Protein AF-A0A6P0I907-F1 (afdb_monomer_lite)

Radius of gyration: 13.81 Å; chains: 1; bounding box: 29×28×35 Å

Secondary structure (DSSP, 8-state):
-HHHHHHHHHHHHHHHHHH-GGGGGGHHHHHHHHHHHHHHHHHHHS---GGGS-SS-SS-HHHHTSTTSSS--TT--

Foldseek 3Di:
DVLVVLVVVLVVVVVVCVVPVVCVVCQVVVQQVVLVVVLVVCVVVDVDDSVVDDPHDPDDPVQSSDCCHPHNNVPVD

Sequence (77 aa):
MLVLSIREQRRAIKRHLQQNPSLKSRLEEAMINGYEACVDLALRESDLQLRRFPERCLYSFEEIIKDSFFYDTSQDW

pLDDT: mean 88.82, std 9.81, range [55.22, 97.31]

Structure (mmCIF, N/CA/C/O backbone):
data_AF-A0A6P0I907-F1
#
_entry.id   AF-A0A6P0I907-F1
#
loop_
_atom_site.group_PDB
_atom_site.id
_atom_site.type_symbol
_atom_site.label_atom_id
_atom_site.label_alt_id
_atom_site.label_comp_id
_atom_site.label_asym_id
_atom_site.label_entity_id
_atom_site.label_seq_id
_atom_site.pdbx_PDB_ins_code
_atom_site.Cartn_x
_atom_site.Car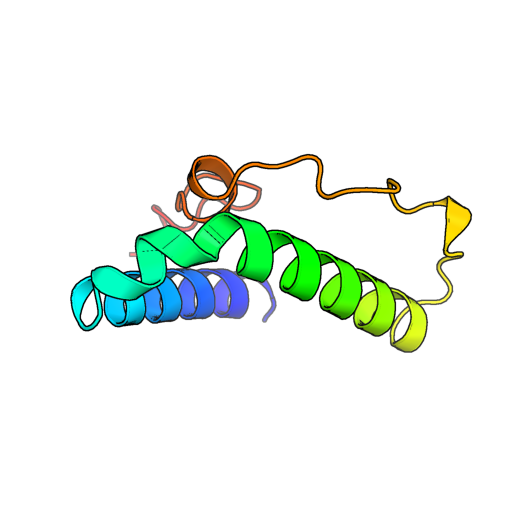tn_y
_atom_site.Cartn_z
_atom_site.occupancy
_atom_site.B_iso_or_equiv
_atom_site.auth_seq_id
_atom_site.auth_comp_id
_atom_site.auth_asym_id
_atom_site.auth_atom_id
_atom_site.pdbx_PDB_model_num
ATOM 1 N N . MET A 1 1 ? -1.557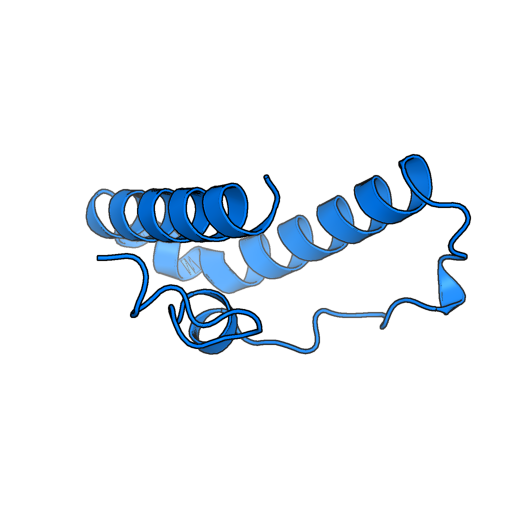 -17.988 -7.955 1.00 55.22 1 MET A N 1
ATOM 2 C CA . MET A 1 1 ? -0.579 -17.449 -6.980 1.00 55.22 1 MET A CA 1
ATOM 3 C C . MET A 1 1 ? -0.830 -15.971 -6.662 1.00 55.22 1 MET A C 1
ATOM 5 O O . MET A 1 1 ? -0.936 -15.645 -5.491 1.00 55.22 1 MET A O 1
ATOM 9 N N . LEU A 1 2 ? -1.013 -15.089 -7.659 1.00 62.31 2 LEU A N 1
ATOM 10 C CA . LEU A 1 2 ? -1.184 -13.638 -7.436 1.00 62.31 2 LEU A CA 1
ATOM 11 C C . LEU A 1 2 ? -2.509 -13.219 -6.754 1.00 62.31 2 LEU A C 1
ATOM 13 O O . LEU A 1 2 ? -2.495 -12.338 -5.904 1.00 62.31 2 LEU A O 1
ATOM 17 N N . VAL A 1 3 ? -3.640 -13.872 -7.055 1.00 59.81 3 VAL A N 1
ATOM 18 C CA . VAL A 1 3 ? -4.954 -13.503 -6.472 1.00 59.81 3 VAL A CA 1
ATOM 19 C C . VAL A 1 3 ? -5.038 -13.826 -4.971 1.00 59.81 3 VAL A C 1
ATOM 21 O O . VAL A 1 3 ? -5.515 -13.012 -4.182 1.00 59.81 3 VAL A O 1
ATOM 24 N N . LEU A 1 4 ? -4.487 -14.976 -4.559 1.00 62.47 4 LEU A N 1
ATOM 25 C CA . LEU A 1 4 ? -4.368 -15.359 -3.146 1.00 62.47 4 LEU A CA 1
ATOM 26 C C . LEU A 1 4 ? -3.535 -14.336 -2.356 1.00 62.47 4 LEU A C 1
ATOM 28 O O . LEU A 1 4 ? -3.962 -13.916 -1.284 1.00 62.47 4 LEU A O 1
ATOM 32 N N . SER A 1 5 ? -2.427 -13.865 -2.941 1.00 80.88 5 SER A N 1
ATOM 33 C CA . SER A 1 5 ? -1.575 -12.813 -2.368 1.00 80.88 5 SER A CA 1
ATOM 34 C C . SER A 1 5 ? -2.349 -11.507 -2.128 1.00 80.88 5 SER A C 1
ATOM 36 O O . SER A 1 5 ? -2.332 -10.985 -1.015 1.00 80.88 5 SER A O 1
ATOM 38 N N . ILE A 1 6 ? -3.116 -11.011 -3.109 1.00 87.19 6 ILE A N 1
ATOM 39 C CA . ILE A 1 6 ? -3.888 -9.761 -2.955 1.00 87.19 6 ILE A CA 1
ATOM 40 C C . ILE A 1 6 ? -4.926 -9.887 -1.831 1.00 87.19 6 ILE A C 1
ATOM 42 O O . ILE A 1 6 ? -5.069 -8.981 -1.003 1.00 87.19 6 ILE A O 1
ATOM 46 N N . ARG A 1 7 ? -5.628 -11.025 -1.756 1.00 88.06 7 ARG A N 1
ATOM 47 C CA . ARG A 1 7 ? -6.611 -11.295 -0.697 1.00 88.06 7 ARG A CA 1
ATOM 48 C C . ARG A 1 7 ? -5.969 -11.301 0.693 1.00 88.06 7 ARG A C 1
ATOM 50 O O . ARG A 1 7 ? -6.509 -10.700 1.626 1.00 88.06 7 ARG A O 1
ATOM 57 N N . GLU A 1 8 ? -4.827 -11.967 0.841 1.00 90.00 8 GLU A N 1
ATOM 58 C CA . GLU A 1 8 ? -4.088 -12.040 2.105 1.00 90.00 8 GLU A CA 1
ATOM 59 C C . GLU A 1 8 ? -3.573 -10.670 2.546 1.00 90.00 8 GLU A C 1
ATOM 61 O O . GLU A 1 8 ? -3.777 -10.291 3.702 1.00 90.00 8 GLU A O 1
ATOM 66 N N . GLN A 1 9 ? -3.007 -9.892 1.620 1.00 91.19 9 GLN A N 1
ATOM 67 C CA . GLN A 1 9 ? -2.527 -8.537 1.892 1.00 91.19 9 GLN A CA 1
ATOM 68 C C . GLN A 1 9 ? -3.669 -7.615 2.337 1.00 91.19 9 GLN A C 1
ATOM 70 O O . GLN A 1 9 ? -3.573 -6.977 3.387 1.00 91.19 9 GLN A O 1
ATOM 75 N N . ARG A 1 10 ? -4.809 -7.610 1.627 1.00 93.19 10 ARG A N 1
ATOM 76 C CA . ARG A 1 10 ? -6.000 -6.833 2.029 1.00 93.19 10 ARG A CA 1
ATOM 77 C C . ARG A 1 10 ? -6.463 -7.187 3.438 1.00 93.19 10 ARG A C 1
ATOM 79 O O . ARG A 1 10 ? -6.751 -6.304 4.246 1.00 93.19 10 ARG A O 1
ATOM 86 N N . ARG A 1 11 ? -6.523 -8.481 3.760 1.00 92.19 11 ARG A N 1
ATOM 87 C CA . ARG A 1 11 ? -6.933 -8.967 5.084 1.00 92.19 11 ARG A CA 1
ATOM 88 C C . ARG A 1 11 ? -5.934 -8.566 6.173 1.00 92.19 11 ARG A C 1
ATOM 90 O O . ARG A 1 11 ? -6.364 -8.158 7.252 1.00 92.19 11 ARG A O 1
ATOM 97 N N . ALA A 1 12 ? -4.634 -8.671 5.908 1.00 93.38 12 ALA A N 1
ATOM 98 C CA . ALA A 1 12 ? -3.586 -8.253 6.834 1.00 93.38 12 ALA A CA 1
ATOM 99 C C . ALA A 1 12 ? -3.669 -6.748 7.128 1.00 93.38 12 ALA A C 1
ATOM 101 O O . ALA A 1 12 ? -3.718 -6.361 8.295 1.00 93.38 12 ALA A O 1
ATOM 102 N N . ILE A 1 13 ? -3.805 -5.916 6.091 1.00 94.44 13 ILE A N 1
ATOM 103 C CA . ILE A 1 13 ? -3.946 -4.459 6.222 1.00 94.44 13 ILE A CA 1
ATOM 104 C C . ILE A 1 13 ? -5.201 -4.100 7.030 1.00 94.44 13 ILE A C 1
ATOM 106 O O . ILE A 1 13 ? -5.112 -3.335 7.992 1.00 94.44 13 ILE A O 1
ATOM 110 N N . LYS A 1 14 ? -6.363 -4.696 6.710 1.00 94.69 14 LYS A N 1
ATOM 111 C CA . LYS A 1 14 ? -7.619 -4.477 7.456 1.00 94.69 14 LYS A CA 1
ATOM 112 C C . LYS A 1 14 ? -7.444 -4.778 8.951 1.00 94.69 14 LYS A C 1
ATOM 114 O O . LYS A 1 14 ? -7.816 -3.953 9.783 1.00 94.69 14 LYS A O 1
ATOM 119 N N . ARG A 1 15 ? -6.842 -5.923 9.298 1.00 95.50 15 ARG A N 1
ATOM 120 C CA . ARG A 1 15 ? -6.568 -6.304 10.698 1.00 95.50 15 ARG A CA 1
ATOM 121 C C . ARG A 1 15 ? -5.606 -5.336 11.379 1.00 95.50 15 ARG A C 1
ATOM 123 O O . ARG A 1 15 ? -5.847 -4.938 12.514 1.00 95.50 15 ARG A O 1
ATOM 130 N N . HIS A 1 16 ? -4.544 -4.936 10.687 1.00 94.62 16 HIS A N 1
ATOM 131 C CA . HIS A 1 16 ? -3.537 -4.041 11.245 1.00 94.62 16 HIS A CA 1
ATOM 132 C C . HIS A 1 16 ? -4.120 -2.660 11.588 1.00 94.62 16 HIS A C 1
ATOM 134 O O . HIS A 1 16 ? -3.861 -2.131 12.668 1.00 94.62 16 HIS A O 1
ATOM 140 N N . LEU A 1 17 ? -4.986 -2.121 10.722 1.00 95.38 17 LEU A N 1
ATOM 141 C CA . LEU A 1 17 ? -5.695 -0.856 10.954 1.00 95.38 17 LEU A CA 1
ATOM 142 C C . LEU A 1 17 ? -6.788 -0.956 12.026 1.00 95.38 17 LEU A C 1
ATOM 144 O O . LEU A 1 17 ? -7.076 0.035 12.693 1.00 95.38 17 LEU A O 1
ATOM 148 N N . GLN A 1 18 ? -7.406 -2.127 12.199 1.00 96.31 18 GLN A N 1
ATOM 149 C CA . GLN A 1 18 ? -8.333 -2.374 13.310 1.00 96.31 18 GLN A CA 1
ATOM 150 C C . GLN A 1 18 ? -7.601 -2.372 14.655 1.00 96.31 18 GLN A C 1
ATOM 152 O O . GLN A 1 18 ? -8.096 -1.792 15.616 1.00 96.31 18 GLN A O 1
ATOM 157 N N . GLN A 1 19 ? -6.420 -2.991 14.712 1.00 97.31 19 GLN A N 1
ATOM 158 C CA . GLN A 1 19 ? -5.584 -3.030 15.913 1.00 97.31 19 GLN A CA 1
ATOM 159 C C . GLN A 1 19 ? -4.957 -1.668 16.233 1.00 97.31 19 GLN A C 1
ATOM 161 O O . GLN A 1 19 ? -4.762 -1.350 17.401 1.00 97.31 19 GLN A O 1
ATOM 166 N N . ASN A 1 20 ? -4.675 -0.853 15.211 1.00 96.94 20 ASN A N 1
ATOM 167 C CA . ASN A 1 20 ? -4.010 0.440 15.358 1.00 96.94 20 ASN A CA 1
ATOM 168 C C . ASN A 1 20 ? -4.775 1.551 14.614 1.00 96.94 20 ASN A C 1
ATOM 170 O O . ASN A 1 20 ? -4.332 2.011 13.557 1.00 96.94 20 ASN A O 1
ATOM 174 N N . PRO A 1 21 ? -5.916 2.030 15.146 1.00 94.62 21 PRO A N 1
ATOM 175 C CA . PRO A 1 21 ? -6.746 3.023 14.463 1.00 94.62 21 PRO A CA 1
ATOM 176 C C . PRO A 1 21 ? -6.033 4.353 14.197 1.00 94.62 21 PRO A C 1
ATOM 178 O O . PRO A 1 21 ? -6.379 5.047 13.244 1.00 94.62 21 PRO A O 1
ATOM 181 N N . SER A 1 22 ? -5.026 4.697 15.007 1.00 96.25 22 SER A N 1
ATOM 182 C CA . SER A 1 22 ? -4.198 5.894 14.829 1.00 96.25 22 SER A CA 1
ATOM 183 C C . SER A 1 22 ? -3.423 5.895 13.512 1.00 96.25 22 SER A C 1
ATOM 185 O O . SER A 1 22 ? -3.140 6.964 12.988 1.00 96.25 22 SER A O 1
ATOM 187 N N . LEU A 1 23 ? -3.139 4.727 12.923 1.00 94.19 23 LEU A N 1
ATOM 188 C CA . LEU A 1 23 ? -2.469 4.638 11.623 1.00 94.19 23 LEU A CA 1
ATOM 189 C C . LEU A 1 23 ? -3.327 5.179 10.475 1.00 94.19 23 LEU A C 1
ATOM 191 O O . LEU A 1 23 ? -2.788 5.503 9.420 1.00 94.19 23 LEU A O 1
ATOM 195 N N . LYS A 1 24 ? -4.644 5.335 10.672 1.00 93.00 24 LYS A N 1
ATOM 196 C CA . LYS A 1 24 ? -5.535 5.902 9.652 1.00 93.00 24 LYS A CA 1
ATOM 197 C C . LYS A 1 24 ? -5.138 7.321 9.242 1.00 93.00 24 LYS A C 1
ATOM 199 O O . LYS A 1 24 ? -5.303 7.670 8.080 1.00 93.00 24 LYS A O 1
ATOM 204 N N . SER A 1 25 ? -4.574 8.117 10.156 1.00 95.81 25 SER A N 1
ATOM 205 C CA . SER A 1 25 ? -4.100 9.472 9.836 1.00 95.81 25 SER A CA 1
ATOM 206 C C . SER A 1 25 ? -2.875 9.486 8.918 1.00 95.81 25 SER A C 1
ATOM 208 O O . SER A 1 25 ? -2.558 10.525 8.353 1.00 95.81 25 SER A O 1
ATOM 210 N N . ARG A 1 26 ? -2.198 8.343 8.751 1.00 95.19 26 ARG A N 1
ATOM 211 C CA . ARG A 1 26 ? -1.002 8.187 7.913 1.00 95.19 26 ARG A CA 1
ATOM 212 C C . ARG A 1 26 ? -1.270 7.432 6.613 1.00 95.19 26 ARG A C 1
ATOM 214 O O . ARG A 1 26 ? -0.326 7.074 5.917 1.00 95.19 26 ARG A O 1
ATOM 221 N N . LEU A 1 27 ? -2.535 7.163 6.279 1.00 94.81 27 LEU A N 1
ATOM 222 C CA . LEU A 1 27 ? -2.878 6.389 5.081 1.00 94.81 27 LEU A CA 1
ATOM 223 C C . LEU A 1 27 ? -2.430 7.076 3.794 1.00 94.81 27 LEU A C 1
ATOM 225 O O . LEU A 1 27 ? -1.972 6.393 2.888 1.00 94.81 27 LEU A O 1
ATOM 229 N N . GLU A 1 28 ? -2.515 8.402 3.723 1.00 94.12 28 GLU A N 1
ATOM 230 C CA . GLU A 1 28 ? -2.077 9.155 2.545 1.00 94.12 28 GLU A CA 1
ATOM 231 C C . GLU A 1 28 ? -0.566 8.999 2.307 1.00 94.12 28 GLU A C 1
ATOM 233 O O . GLU A 1 28 ? -0.146 8.600 1.223 1.00 94.12 28 GLU A O 1
ATOM 238 N N . GLU A 1 29 ? 0.243 9.196 3.352 1.00 95.56 29 GLU A N 1
ATOM 239 C CA . GLU A 1 29 ? 1.695 8.970 3.319 1.00 95.56 29 GLU A CA 1
ATOM 240 C C . GLU A 1 29 ? 2.023 7.513 2.946 1.00 95.56 29 GLU A C 1
ATOM 242 O O . GLU A 1 29 ? 2.859 7.249 2.083 1.00 95.56 29 GLU A O 1
ATOM 247 N N . ALA A 1 30 ? 1.328 6.551 3.560 1.00 94.19 30 ALA A N 1
ATOM 248 C CA . ALA A 1 30 ? 1.525 5.131 3.288 1.00 94.19 30 ALA A CA 1
ATOM 249 C C . ALA A 1 30 ? 1.166 4.749 1.842 1.00 94.19 30 ALA A C 1
ATOM 251 O O . ALA A 1 30 ? 1.837 3.901 1.257 1.00 94.19 30 ALA A O 1
ATOM 252 N N . MET A 1 31 ? 0.138 5.370 1.257 1.00 95.50 31 MET A N 1
ATOM 253 C CA . MET A 1 31 ? -0.268 5.148 -0.133 1.00 95.50 31 MET A CA 1
ATOM 254 C C . MET A 1 31 ? 0.777 5.656 -1.124 1.00 95.50 31 MET A C 1
ATOM 256 O O . MET A 1 31 ? 1.073 4.959 -2.092 1.00 95.50 31 MET A O 1
ATOM 260 N N . ILE A 1 32 ? 1.354 6.835 -0.874 1.00 95.69 32 ILE A N 1
ATOM 261 C CA . ILE A 1 32 ? 2.422 7.397 -1.712 1.00 95.69 32 ILE A CA 1
ATOM 262 C C . ILE A 1 32 ? 3.641 6.471 -1.677 1.00 95.69 32 ILE A C 1
ATOM 264 O O . ILE A 1 32 ? 4.046 5.950 -2.716 1.00 95.69 32 ILE A O 1
ATOM 268 N N . ASN A 1 33 ? 4.140 6.168 -0.475 1.00 95.19 33 ASN A N 1
ATOM 269 C CA . ASN A 1 33 ? 5.304 5.299 -0.290 1.00 95.19 33 ASN A CA 1
ATOM 270 C C . ASN A 1 33 ? 5.069 3.894 -0.871 1.00 95.19 33 ASN A C 1
ATOM 272 O O . ASN A 1 33 ? 5.950 3.304 -1.495 1.00 95.19 33 ASN A O 1
ATOM 276 N N . GLY A 1 34 ? 3.866 3.345 -0.673 1.00 93.88 34 GLY A N 1
ATOM 277 C CA . GLY A 1 34 ? 3.486 2.037 -1.195 1.00 93.88 34 GLY A CA 1
ATOM 278 C C . GLY A 1 34 ? 3.427 2.004 -2.721 1.00 93.88 34 GLY A C 1
ATOM 279 O O . GLY A 1 34 ? 3.852 1.017 -3.322 1.00 93.88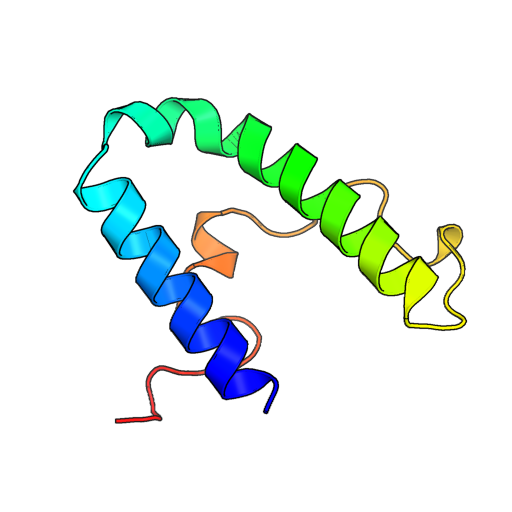 34 GLY A O 1
ATOM 280 N N . TYR A 1 35 ? 2.938 3.072 -3.357 1.00 95.31 35 TYR A N 1
ATOM 281 C CA . TYR A 1 35 ? 2.899 3.178 -4.813 1.00 95.31 35 TYR A CA 1
ATOM 282 C C . TYR A 1 35 ? 4.305 3.249 -5.412 1.00 95.31 35 TYR A C 1
ATOM 284 O O . TYR A 1 35 ? 4.607 2.475 -6.318 1.00 95.31 35 TYR A O 1
ATOM 292 N N . GLU A 1 36 ? 5.174 4.104 -4.871 1.00 94.62 36 GLU A N 1
ATOM 293 C CA . GLU A 1 36 ? 6.568 4.227 -5.317 1.00 94.62 36 GLU A CA 1
ATOM 294 C C . GLU A 1 36 ? 7.310 2.889 -5.211 1.00 94.62 36 GLU A C 1
ATOM 296 O O . GLU A 1 36 ? 7.892 2.418 -6.188 1.00 94.62 36 GLU A O 1
ATOM 301 N N . ALA A 1 37 ? 7.189 2.205 -4.068 1.00 93.31 37 ALA A N 1
ATOM 302 C CA . ALA A 1 37 ? 7.790 0.888 -3.872 1.00 93.31 37 ALA A CA 1
ATOM 303 C C . ALA A 1 37 ? 7.249 -0.168 -4.855 1.00 93.31 37 ALA A C 1
ATOM 305 O O . ALA A 1 37 ?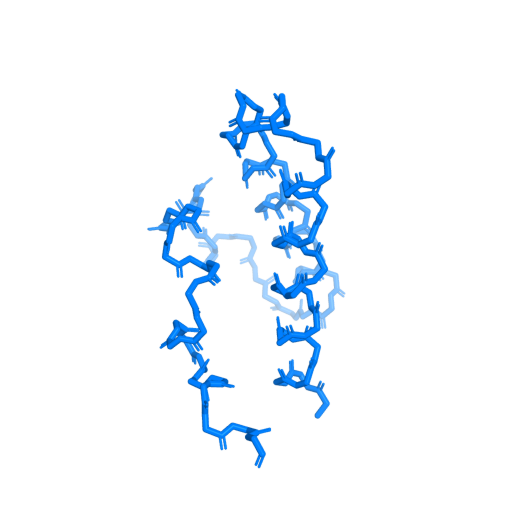 7.990 -1.048 -5.299 1.00 93.31 37 ALA A O 1
ATOM 306 N N . CYS A 1 38 ? 5.962 -0.094 -5.207 1.00 90.81 38 CYS A N 1
ATOM 307 C CA . CYS A 1 38 ? 5.344 -1.005 -6.167 1.00 90.81 38 CYS A CA 1
ATOM 308 C C . CYS A 1 38 ? 5.848 -0.752 -7.596 1.00 90.81 38 CYS A C 1
ATOM 310 O O . CYS A 1 38 ? 6.130 -1.707 -8.320 1.00 90.81 38 CYS A O 1
ATOM 312 N N . VAL A 1 39 ? 6.019 0.517 -7.990 1.00 93.50 39 VAL A N 1
ATOM 313 C CA . VAL A 1 39 ? 6.632 0.887 -9.276 1.00 93.50 39 VAL A CA 1
ATOM 314 C C . VAL A 1 39 ? 8.071 0.375 -9.339 1.00 93.50 39 VAL A C 1
ATOM 316 O O . VAL A 1 39 ? 8.423 -0.300 -10.303 1.00 93.50 39 VAL A O 1
ATOM 319 N N . ASP A 1 40 ? 8.877 0.599 -8.300 1.00 92.19 40 ASP A N 1
ATOM 320 C CA . ASP A 1 40 ? 10.256 0.100 -8.228 1.00 92.19 40 ASP A CA 1
ATOM 321 C C . ASP A 1 40 ? 10.337 -1.425 -8.355 1.00 92.19 40 ASP A C 1
ATOM 323 O O . ASP A 1 40 ? 11.190 -1.953 -9.074 1.00 92.19 40 ASP A O 1
ATOM 327 N N . LEU A 1 41 ? 9.443 -2.150 -7.676 1.00 90.50 41 LEU A N 1
ATOM 328 C CA . LEU A 1 41 ? 9.365 -3.604 -7.786 1.00 90.50 41 LEU A CA 1
ATOM 329 C C . LEU A 1 41 ? 8.983 -4.028 -9.209 1.00 90.50 41 LEU A C 1
ATOM 331 O O . LEU A 1 41 ? 9.639 -4.894 -9.785 1.00 90.50 41 LEU A O 1
ATOM 335 N N . ALA A 1 42 ? 7.979 -3.383 -9.806 1.00 90.50 42 ALA A N 1
ATOM 336 C CA . ALA A 1 42 ? 7.535 -3.683 -11.162 1.00 90.50 42 ALA A CA 1
ATOM 337 C C . ALA A 1 42 ? 8.635 -3.429 -12.203 1.00 90.50 42 ALA A C 1
ATOM 339 O O . ALA A 1 42 ? 8.781 -4.224 -13.128 1.00 90.50 42 ALA A O 1
ATOM 340 N N . LEU A 1 43 ? 9.433 -2.370 -12.039 1.00 92.00 43 LEU A N 1
ATOM 341 C CA . LEU A 1 43 ? 10.592 -2.082 -12.889 1.00 92.00 43 LEU A CA 1
ATOM 342 C C . LEU A 1 43 ? 11.720 -3.105 -12.731 1.00 92.00 43 LEU A C 1
ATOM 344 O O . LEU A 1 43 ? 12.442 -3.367 -13.686 1.00 92.00 43 LEU A O 1
ATOM 348 N N . ARG A 1 44 ? 11.902 -3.671 -11.531 1.00 90.38 44 ARG A N 1
ATOM 349 C CA . ARG A 1 44 ? 12.917 -4.710 -11.286 1.00 90.38 44 ARG A CA 1
ATOM 350 C C . ARG A 1 44 ? 12.506 -6.067 -11.841 1.00 90.38 44 ARG A C 1
ATOM 352 O O . ARG A 1 44 ? 13.358 -6.802 -12.328 1.00 90.38 44 ARG A O 1
ATOM 359 N N . GLU A 1 45 ? 11.227 -6.411 -11.732 1.00 90.81 45 GLU A N 1
ATOM 360 C CA . GLU A 1 45 ? 10.713 -7.726 -12.130 1.00 90.81 45 GLU A CA 1
ATOM 361 C C . GLU A 1 45 ? 10.230 -7.780 -13.585 1.00 90.81 45 GLU A C 1
ATOM 363 O O . GLU A 1 45 ? 10.040 -8.865 -14.133 1.00 90.81 45 GLU A O 1
ATOM 368 N N . SER A 1 46 ? 10.042 -6.624 -14.227 1.00 86.19 46 SER A N 1
ATOM 369 C CA . SER A 1 46 ? 9.486 -6.517 -15.578 1.00 86.19 46 SER A CA 1
ATOM 370 C C . SER A 1 46 ? 10.350 -5.622 -16.460 1.00 86.19 46 SER A C 1
ATOM 372 O O . SER A 1 46 ? 10.895 -4.630 -15.998 1.00 86.19 46 SER A O 1
ATOM 374 N N . ASP A 1 47 ? 10.358 -5.864 -17.770 1.00 88.75 47 ASP A N 1
ATOM 375 C CA . ASP A 1 47 ? 11.006 -4.982 -18.761 1.00 88.75 47 ASP A CA 1
ATOM 376 C C . ASP A 1 47 ? 10.142 -3.740 -19.104 1.00 88.75 47 ASP A C 1
ATOM 378 O O . ASP A 1 47 ? 10.062 -3.255 -20.238 1.00 88.75 47 ASP A O 1
ATOM 382 N N . LEU A 1 48 ? 9.379 -3.254 -18.119 1.00 90.69 48 LEU A N 1
ATOM 383 C CA . LEU A 1 48 ? 8.536 -2.073 -18.258 1.00 90.69 48 LEU A CA 1
ATOM 384 C C . LEU A 1 48 ? 9.375 -0.818 -18.036 1.00 90.69 48 LEU A C 1
ATOM 386 O O . LEU A 1 48 ? 10.274 -0.771 -17.208 1.00 90.69 48 LEU A O 1
ATOM 390 N N . GLN A 1 49 ? 9.053 0.238 -18.775 1.00 89.12 49 GLN A N 1
ATOM 391 C CA . GLN A 1 49 ? 9.727 1.524 -18.631 1.00 89.12 49 GLN A CA 1
ATOM 392 C C . GLN A 1 49 ? 8.951 2.405 -17.656 1.00 89.12 49 GLN A C 1
ATOM 394 O O . GLN A 1 49 ? 7.724 2.458 -17.743 1.00 89.12 49 GLN A O 1
ATOM 399 N N . LEU A 1 50 ? 9.663 3.165 -16.816 1.00 87.38 50 LEU A N 1
ATOM 400 C CA . LEU A 1 50 ? 9.076 4.057 -15.803 1.00 87.38 50 LEU A CA 1
ATOM 401 C C . LEU A 1 50 ? 7.987 4.977 -16.378 1.00 87.38 50 LEU A C 1
ATOM 403 O O . LEU A 1 50 ? 6.930 5.129 -15.783 1.00 87.38 50 LEU A O 1
ATOM 407 N N . ARG A 1 51 ? 8.185 5.496 -17.595 1.00 91.31 51 ARG A N 1
ATOM 408 C CA . ARG A 1 51 ? 7.213 6.356 -18.296 1.00 91.31 51 ARG A CA 1
ATOM 409 C C . ARG A 1 51 ? 5.844 5.719 -18.575 1.00 91.31 51 ARG A C 1
ATOM 411 O O . ARG A 1 51 ? 4.937 6.424 -18.999 1.00 91.31 51 ARG A O 1
ATOM 418 N N 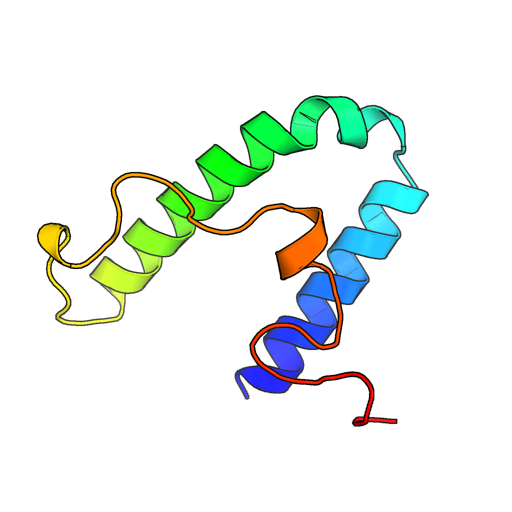. ARG A 1 52 ? 5.703 4.394 -18.442 1.00 92.50 52 ARG A N 1
ATOM 419 C CA . ARG A 1 52 ? 4.403 3.715 -18.580 1.00 92.50 52 ARG A CA 1
ATOM 420 C C . ARG A 1 52 ? 3.569 3.782 -17.304 1.00 92.50 52 ARG A C 1
ATOM 422 O O . ARG A 1 52 ? 2.373 3.510 -17.368 1.00 92.50 52 ARG A O 1
ATOM 429 N N . PHE A 1 53 ? 4.187 4.096 -16.171 1.00 92.06 53 PHE A N 1
ATOM 430 C CA . PHE A 1 53 ? 3.488 4.232 -14.907 1.00 92.06 53 PHE A CA 1
ATOM 431 C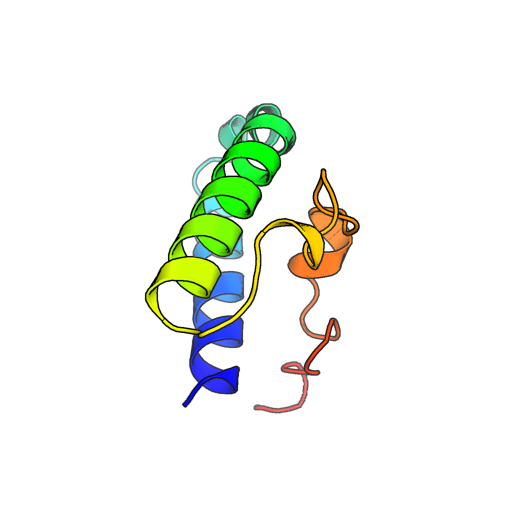 C . PHE A 1 53 ? 2.985 5.671 -14.757 1.00 92.06 53 PHE A C 1
ATOM 433 O O . PHE A 1 53 ? 3.710 6.610 -15.090 1.00 92.06 53 PHE A O 1
ATOM 440 N N . PRO A 1 54 ? 1.754 5.865 -14.263 1.00 94.31 54 PRO A N 1
ATOM 441 C CA . PRO A 1 54 ? 1.295 7.175 -13.826 1.00 94.31 54 PRO A CA 1
ATOM 442 C C . PRO A 1 54 ? 2.241 7.771 -12.775 1.00 94.31 54 PRO A C 1
ATOM 444 O O . PRO A 1 54 ? 2.789 7.043 -11.948 1.00 94.31 54 PRO A O 1
ATOM 447 N N . GLU A 1 55 ? 2.380 9.097 -12.751 1.00 91.81 55 GLU A N 1
ATOM 448 C CA . GLU A 1 55 ? 3.227 9.787 -11.762 1.00 91.81 55 GLU A CA 1
ATOM 449 C C . GLU A 1 55 ? 2.742 9.601 -10.316 1.00 91.81 55 GLU A C 1
ATOM 451 O O . GLU A 1 55 ? 3.517 9.739 -9.375 1.00 91.81 55 GLU A O 1
ATOM 456 N N . ARG A 1 56 ? 1.453 9.301 -10.121 1.00 92.25 56 ARG A N 1
ATOM 457 C CA . ARG A 1 56 ? 0.834 9.061 -8.811 1.00 92.25 56 ARG A CA 1
ATOM 458 C C . ARG A 1 56 ? -0.139 7.898 -8.897 1.00 92.25 56 ARG A C 1
ATOM 460 O O . ARG A 1 56 ? -0.692 7.633 -9.965 1.00 92.25 56 ARG A O 1
ATOM 467 N N . CYS A 1 57 ? -0.396 7.249 -7.763 1.00 93.69 57 CYS A N 1
ATOM 468 C CA . CYS A 1 57 ? -1.439 6.234 -7.681 1.00 93.69 57 CYS A CA 1
ATOM 469 C C . CYS A 1 57 ? -2.783 6.829 -8.122 1.00 93.69 57 CYS A C 1
ATOM 471 O O . CYS A 1 57 ? -3.210 7.862 -7.609 1.00 93.69 57 CYS A O 1
ATOM 473 N N . LEU A 1 58 ? -3.444 6.166 -9.069 1.00 94.44 58 LEU A N 1
ATOM 474 C CA . LEU A 1 58 ? -4.743 6.595 -9.592 1.00 94.44 58 LEU A CA 1
ATOM 475 C C . LEU A 1 58 ? -5.920 6.134 -8.726 1.00 94.44 58 LEU A C 1
ATOM 477 O O . LEU A 1 58 ? -7.057 6.498 -9.010 1.00 94.44 58 LEU A O 1
ATOM 481 N N . TYR A 1 59 ? -5.654 5.319 -7.707 1.00 93.75 59 TYR A N 1
ATOM 482 C CA . TYR A 1 59 ? -6.671 4.666 -6.893 1.00 93.75 59 TYR A CA 1
ATOM 483 C C . TYR A 1 59 ? -6.591 5.143 -5.451 1.00 93.75 59 TYR A C 1
ATOM 485 O O . TYR A 1 59 ? -5.498 5.277 -4.889 1.00 93.75 59 TYR A O 1
ATOM 493 N N . SER A 1 60 ? -7.750 5.345 -4.832 1.00 94.38 60 SER A N 1
ATOM 494 C CA . SER A 1 60 ? -7.821 5.672 -3.413 1.00 94.38 60 SER A CA 1
ATOM 495 C C . SER A 1 60 ? -7.591 4.435 -2.542 1.00 94.38 60 SER A C 1
ATOM 497 O O . SER A 1 60 ? -7.734 3.288 -2.980 1.00 94.38 60 SER A O 1
ATOM 499 N N . PHE A 1 61 ? -7.274 4.662 -1.266 1.00 94.50 61 PHE A N 1
ATOM 500 C CA . PHE A 1 61 ? -7.161 3.579 -0.293 1.00 94.50 61 PHE A CA 1
ATOM 501 C C . PHE A 1 61 ? -8.472 2.774 -0.178 1.00 94.50 61 PHE A C 1
ATOM 503 O O . PHE A 1 61 ? -8.462 1.542 -0.142 1.00 94.50 61 PHE A O 1
ATOM 510 N N . GLU A 1 62 ? -9.614 3.466 -0.167 1.00 94.50 62 GLU A N 1
ATOM 511 C CA . GLU A 1 62 ? -10.953 2.877 -0.084 1.00 94.50 62 GLU A CA 1
ATOM 512 C C . GLU A 1 62 ? -11.280 1.996 -1.289 1.00 94.50 62 GLU A C 1
ATOM 514 O O . GLU A 1 62 ? -12.053 1.050 -1.153 1.00 94.50 62 GLU A O 1
ATOM 519 N N . GLU A 1 63 ? -10.729 2.294 -2.464 1.00 94.50 63 GLU A N 1
ATOM 520 C CA . GLU A 1 63 ? -10.884 1.457 -3.650 1.00 94.50 63 GLU A CA 1
ATOM 521 C C . GLU A 1 63 ? -10.038 0.193 -3.536 1.00 94.50 63 GLU A C 1
ATOM 523 O O . GLU A 1 63 ? -10.575 -0.912 -3.605 1.00 94.50 63 GLU A O 1
ATOM 528 N N . ILE A 1 64 ? -8.734 0.329 -3.280 1.00 93.00 64 ILE A N 1
ATOM 529 C CA . ILE A 1 64 ? -7.809 -0.813 -3.328 1.00 93.00 64 ILE A CA 1
ATOM 530 C C . ILE A 1 64 ? -8.058 -1.850 -2.227 1.00 93.00 64 ILE A C 1
ATOM 532 O O . ILE A 1 64 ? -7.716 -3.024 -2.403 1.00 93.00 64 ILE A O 1
ATOM 536 N N . ILE A 1 65 ? -8.657 -1.441 -1.102 1.00 92.94 65 ILE A N 1
ATOM 537 C CA . ILE A 1 65 ? -8.941 -2.311 0.045 1.00 92.94 65 ILE A CA 1
ATOM 538 C C . ILE A 1 65 ? -10.259 -3.090 -0.104 1.00 92.94 65 ILE A C 1
ATOM 540 O O . ILE A 1 65 ? -10.508 -4.034 0.658 1.00 92.94 65 ILE A O 1
ATOM 544 N N . LYS A 1 66 ? -11.113 -2.713 -1.067 1.00 92.56 66 LYS A N 1
ATOM 545 C CA . LYS A 1 66 ? -12.352 -3.439 -1.372 1.00 92.56 66 LYS A CA 1
ATOM 546 C C . LYS A 1 66 ? -12.025 -4.778 -2.007 1.00 92.56 66 LYS A C 1
ATOM 548 O O . LYS A 1 66 ? -11.203 -4.870 -2.914 1.00 92.56 66 LYS A O 1
ATOM 553 N N . ASP A 1 67 ? -12.730 -5.809 -1.561 1.00 88.94 67 ASP A N 1
ATOM 554 C CA . ASP A 1 67 ? -12.513 -7.168 -2.056 1.00 88.94 67 ASP A CA 1
ATOM 555 C C . ASP A 1 67 ? -12.938 -7.306 -3.528 1.00 88.94 67 ASP A C 1
ATOM 557 O O . ASP A 1 67 ? -12.359 -8.106 -4.244 1.00 88.94 67 ASP A O 1
ATOM 561 N N . SER A 1 68 ? -13.843 -6.449 -4.012 1.00 87.69 68 SER A N 1
ATOM 562 C CA . SER A 1 68 ? -14.315 -6.419 -5.402 1.00 87.69 68 SER A CA 1
ATOM 563 C C . SER A 1 68 ? -13.402 -5.661 -6.381 1.00 87.69 68 SER A C 1
ATOM 565 O O . SER A 1 68 ? -13.719 -5.568 -7.565 1.00 87.69 68 SER A O 1
ATOM 567 N N . PHE A 1 69 ? -12.311 -5.042 -5.917 1.00 88.00 69 PHE A N 1
ATOM 568 C CA . PHE A 1 69 ? -11.486 -4.167 -6.757 1.00 88.00 69 PHE A CA 1
ATOM 569 C C . PHE A 1 69 ? -10.393 -4.942 -7.511 1.00 88.00 69 PHE A C 1
ATOM 571 O O . PHE A 1 69 ? -9.594 -5.639 -6.885 1.00 88.00 69 PHE A O 1
ATOM 578 N N . PHE A 1 70 ? -10.329 -4.782 -8.840 1.00 75.62 70 PHE A N 1
ATOM 579 C CA . PHE A 1 70 ? -9.400 -5.408 -9.811 1.00 75.62 70 PHE A CA 1
ATOM 580 C C . PHE A 1 70 ? -9.367 -6.943 -9.886 1.00 75.62 70 PHE A C 1
ATOM 582 O O . PHE A 1 70 ? -9.068 -7.483 -10.944 1.00 75.62 70 PHE A O 1
ATOM 589 N N . TYR A 1 71 ? -9.725 -7.637 -8.815 1.00 75.12 71 TYR A N 1
ATOM 590 C CA . TYR A 1 71 ? -9.971 -9.070 -8.738 1.00 75.12 71 TYR A CA 1
ATOM 591 C C . TYR A 1 71 ? -10.991 -9.246 -7.622 1.00 75.12 71 TYR A C 1
ATOM 593 O O . TYR A 1 71 ? -10.697 -8.860 -6.489 1.00 75.12 71 TYR A O 1
ATOM 601 N N . ASP A 1 72 ? -12.185 -9.746 -7.951 1.00 76.44 72 ASP A N 1
ATOM 602 C CA . ASP A 1 72 ? -13.227 -9.973 -6.953 1.00 76.44 72 ASP A CA 1
ATOM 603 C C . ASP A 1 72 ? -12.865 -11.184 -6.093 1.00 76.44 72 ASP A C 1
ATOM 605 O O . ASP A 1 72 ? -13.048 -12.329 -6.493 1.00 76.44 72 ASP A O 1
ATOM 609 N N . THR A 1 73 ? -12.328 -10.911 -4.907 1.00 78.25 73 THR A N 1
ATOM 610 C CA . THR A 1 73 ? -11.968 -11.930 -3.917 1.00 78.25 73 THR A CA 1
ATOM 611 C C . THR A 1 73 ? -13.102 -12.213 -2.933 1.00 78.25 73 THR A C 1
ATOM 613 O O . THR A 1 73 ? -12.918 -12.984 -1.987 1.00 78.25 73 THR A O 1
ATOM 616 N N . SER A 1 74 ? -14.283 -11.607 -3.130 1.00 73.88 74 SER A N 1
ATOM 617 C CA . SER A 1 74 ? -15.460 -11.872 -2.297 1.00 73.88 74 SER A CA 1
ATOM 618 C C . SER A 1 74 ? -16.041 -13.265 -2.526 1.00 73.88 74 SER A C 1
ATOM 620 O O . SER A 1 74 ? -16.678 -13.789 -1.621 1.00 73.88 74 SER A O 1
ATOM 622 N N . GLN A 1 75 ? -15.795 -13.863 -3.698 1.00 70.31 75 GLN A N 1
ATOM 623 C CA . GLN A 1 75 ? -16.322 -15.171 -4.108 1.00 70.31 75 GLN A CA 1
ATOM 624 C C . GLN A 1 75 ? -15.411 -16.354 -3.741 1.00 70.31 75 GLN A C 1
ATOM 626 O O . GLN A 1 75 ? -15.794 -17.499 -3.945 1.00 70.31 75 GLN A O 1
ATOM 631 N N . ASP A 1 76 ? -14.225 -16.102 -3.180 1.00 67.94 76 ASP A N 1
ATOM 632 C CA . ASP A 1 76 ? -13.232 -17.136 -2.841 1.00 67.94 76 ASP A CA 1
ATOM 633 C C . ASP A 1 76 ? -13.522 -17.853 -1.493 1.00 67.94 76 ASP A C 1
ATOM 635 O O . ASP A 1 76 ? -12.581 -18.226 -0.775 1.00 67.94 76 ASP A O 1
ATOM 639 N N . TRP A 1 77 ? -14.796 -17.950 -1.094 1.00 59.09 77 TRP A N 1
ATOM 640 C CA . TRP A 1 77 ? -15.250 -18.500 0.193 1.00 59.09 77 TRP A CA 1
ATOM 641 C C . TRP A 1 77 ? -15.318 -20.029 0.212 1.00 59.09 77 TRP A C 1
ATOM 643 O O . TRP A 1 77 ? -15.677 -20.640 -0.817 1.00 59.09 77 TRP A O 1
#